Protein AF-A0A3D2SBG3-F1 (afdb_monomer_lite)

Sequence (73 aa):
MLPAMAVAQDKTISVYFEFGEATLTMEERMRLLFFVEDSLDKKQYNLQLKGYCDFIDSDAFNDSLSLQRAYGV

Structure (mmCIF, N/CA/C/O backbone):
data_AF-A0A3D2SBG3-F1
#
_entry.id   AF-A0A3D2SBG3-F1
#
loop_
_atom_site.group_PDB
_atom_site.id
_atom_site.type_symbol
_atom_site.label_atom_id
_atom_site.label_alt_id
_atom_site.label_comp_id
_atom_site.label_asym_id
_atom_site.label_entity_id
_atom_site.label_seq_id
_atom_site.pdbx_PDB_ins_code
_atom_site.Cartn_x
_atom_site.Cartn_y
_atom_site.Cartn_z
_atom_site.occupancy
_atom_site.B_iso_or_equiv
_atom_site.auth_seq_id
_atom_site.auth_comp_id
_atom_site.auth_asym_id
_atom_site.auth_atom_id
_atom_site.pdbx_PDB_model_num
ATOM 1 N N . MET A 1 1 ? -46.984 2.230 9.076 1.00 46.38 1 MET A N 1
ATOM 2 C CA . MET A 1 1 ? -45.626 2.707 8.738 1.00 46.38 1 MET A CA 1
ATOM 3 C C . MET A 1 1 ? -44.714 1.495 8.739 1.00 46.38 1 MET A C 1
ATOM 5 O O . MET A 1 1 ? -44.652 0.824 9.759 1.00 46.38 1 MET A O 1
ATOM 9 N N . LEU A 1 2 ? -44.120 1.149 7.597 1.00 45.22 2 LEU A N 1
ATOM 10 C CA . LEU A 1 2 ? -43.139 0.062 7.512 1.00 45.22 2 LEU A CA 1
ATOM 11 C C . LEU A 1 2 ? -41.793 0.572 8.057 1.00 45.22 2 LEU A C 1
ATOM 13 O O . LEU A 1 2 ? -41.463 1.731 7.796 1.00 45.22 2 LEU A O 1
ATOM 17 N N . PRO A 1 3 ? -41.033 -0.233 8.817 1.00 53.16 3 PRO A N 1
ATOM 18 C CA . PRO A 1 3 ? -39.717 0.174 9.286 1.00 53.16 3 PRO A CA 1
ATOM 19 C C . PRO A 1 3 ? -38.791 0.349 8.079 1.00 53.16 3 PRO A C 1
ATOM 21 O O . PRO A 1 3 ? -38.786 -0.481 7.168 1.00 53.16 3 PRO A O 1
ATOM 24 N N . ALA A 1 4 ? -38.017 1.435 8.063 1.00 57.56 4 ALA A N 1
ATOM 25 C CA . ALA A 1 4 ? -36.944 1.604 7.095 1.00 57.56 4 ALA A CA 1
ATOM 26 C C . ALA A 1 4 ? -35.960 0.438 7.277 1.00 57.56 4 ALA A C 1
ATOM 28 O O . ALA A 1 4 ? -35.353 0.301 8.340 1.00 57.56 4 ALA A O 1
ATOM 29 N N . MET A 1 5 ? -35.844 -0.436 6.274 1.00 52.91 5 MET A N 1
ATOM 30 C CA . MET A 1 5 ? -34.800 -1.456 6.259 1.00 52.91 5 MET A CA 1
ATOM 31 C C . MET A 1 5 ? -33.459 -0.721 6.251 1.00 52.91 5 MET A C 1
ATOM 33 O O . MET A 1 5 ? -33.127 -0.044 5.279 1.00 52.91 5 MET A O 1
ATOM 37 N N . ALA A 1 6 ? -32.715 -0.812 7.351 1.00 57.94 6 ALA A N 1
ATOM 38 C CA . ALA A 1 6 ? -31.343 -0.340 7.411 1.00 57.94 6 ALA A CA 1
ATOM 39 C C . ALA A 1 6 ? -30.513 -1.208 6.459 1.00 57.94 6 ALA A C 1
ATOM 41 O O . ALA A 1 6 ? -30.141 -2.333 6.789 1.00 57.94 6 ALA A O 1
ATOM 42 N N . VAL A 1 7 ? -30.278 -0.711 5.247 1.00 55.81 7 VAL A N 1
ATOM 43 C CA . VAL A 1 7 ? -29.282 -1.290 4.349 1.00 55.81 7 VAL A CA 1
ATOM 44 C C . VAL A 1 7 ? -27.932 -0.991 4.990 1.00 55.81 7 VAL A C 1
ATOM 46 O O . VAL A 1 7 ? -27.601 0.177 5.194 1.00 55.81 7 VAL A O 1
ATOM 49 N N . ALA A 1 8 ? -27.185 -2.026 5.375 1.00 60.38 8 ALA A N 1
ATOM 50 C CA . ALA A 1 8 ? -25.800 -1.853 5.790 1.00 60.38 8 ALA A CA 1
ATOM 51 C C . ALA A 1 8 ? -25.057 -1.191 4.620 1.00 60.38 8 ALA A C 1
ATOM 53 O O . ALA A 1 8 ? -24.950 -1.782 3.550 1.00 60.38 8 ALA A O 1
ATOM 54 N N . GLN A 1 9 ? -24.658 0.070 4.782 1.00 65.25 9 GLN A N 1
ATOM 55 C CA . GLN A 1 9 ? -23.910 0.779 3.752 1.00 65.25 9 GLN A CA 1
ATOM 56 C C . GLN A 1 9 ? -22.481 0.248 3.752 1.00 65.25 9 GLN A C 1
ATOM 58 O O . GLN A 1 9 ? -21.810 0.287 4.786 1.00 65.25 9 GLN A O 1
ATOM 63 N N . ASP A 1 10 ? -22.025 -0.237 2.600 1.00 74.81 10 ASP A N 1
ATOM 64 C CA . ASP A 1 10 ? -20.627 -0.599 2.402 1.00 74.81 10 ASP A CA 1
ATOM 65 C C . ASP A 1 10 ? -19.762 0.652 2.615 1.00 74.81 10 ASP A C 1
ATOM 67 O O . ASP A 1 10 ? -19.833 1.620 1.854 1.00 74.81 10 ASP A O 1
ATOM 71 N N . LYS A 1 11 ? -18.958 0.658 3.684 1.00 85.56 11 LYS A N 1
ATOM 72 C CA . LYS A 1 11 ? -17.997 1.735 3.938 1.00 85.56 11 LYS A CA 1
ATOM 73 C C . LYS A 1 11 ? -16.767 1.500 3.059 1.00 85.56 11 LYS A C 1
ATOM 75 O O . LYS A 1 11 ? -16.186 0.419 3.081 1.00 85.56 11 LYS A O 1
ATOM 80 N N . THR A 1 12 ? -16.359 2.510 2.293 1.00 90.19 12 THR A N 1
ATOM 81 C CA . THR A 1 12 ? -15.184 2.453 1.406 1.00 90.19 12 THR A CA 1
ATOM 82 C C . THR A 1 12 ? -14.282 3.657 1.651 1.00 90.19 12 THR A C 1
ATOM 84 O O . THR A 1 12 ? -14.772 4.766 1.859 1.00 90.19 12 THR A O 1
ATOM 87 N N . ILE A 1 13 ? -12.970 3.440 1.585 1.00 93.56 13 ILE A N 1
ATOM 88 C CA . ILE A 1 13 ? -11.946 4.485 1.605 1.00 93.56 13 ILE A CA 1
ATOM 89 C C . ILE A 1 13 ? -10.950 4.250 0.468 1.00 93.56 13 ILE A C 1
ATOM 91 O O . ILE A 1 13 ? -10.618 3.107 0.155 1.00 93.56 13 ILE A O 1
ATOM 95 N N . SER A 1 14 ? -10.460 5.341 -0.119 1.00 95.44 14 SER A N 1
ATOM 96 C CA . SER A 1 14 ? -9.290 5.333 -0.997 1.00 95.44 14 SER A CA 1
ATOM 97 C C . SER A 1 14 ? -8.116 5.973 -0.268 1.00 95.44 14 SER A C 1
ATOM 99 O O . SER A 1 14 ? -8.263 7.071 0.275 1.00 95.44 14 SER A O 1
ATOM 101 N N . VAL A 1 15 ? -6.973 5.292 -0.291 1.00 95.94 15 VAL A N 1
ATOM 102 C CA . VAL A 1 15 ? -5.683 5.803 0.183 1.00 95.94 15 VAL A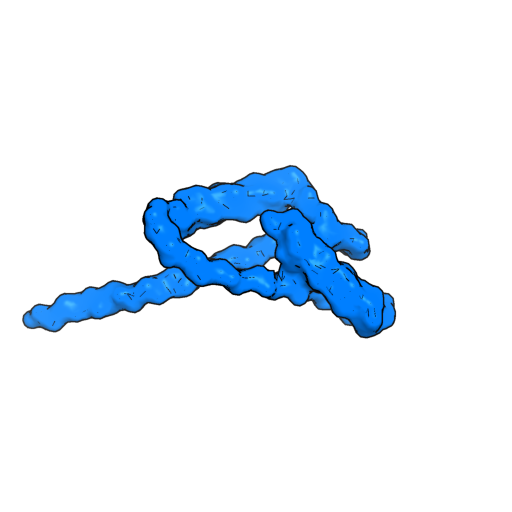 CA 1
ATOM 103 C C . VAL A 1 15 ? -4.730 5.945 -0.992 1.00 95.94 15 VAL A C 1
ATOM 105 O O . VAL A 1 15 ? -4.818 5.188 -1.963 1.00 95.94 15 VAL A O 1
ATOM 108 N N . TYR A 1 16 ? -3.843 6.925 -0.909 1.00 95.94 16 TYR A N 1
ATOM 109 C CA . TYR A 1 16 ? -2.940 7.276 -1.996 1.00 95.94 16 TYR A CA 1
ATOM 110 C C . TYR A 1 16 ? -1.485 6.980 -1.639 1.00 95.94 16 TYR A C 1
ATOM 112 O O . TYR A 1 16 ? -1.096 6.903 -0.475 1.00 95.94 16 TYR A O 1
ATOM 120 N N . PHE A 1 17 ? -0.684 6.797 -2.683 1.00 96.12 17 PHE A N 1
ATOM 121 C CA . PHE A 1 17 ? 0.746 6.541 -2.601 1.00 96.12 17 PHE A CA 1
ATOM 122 C C . PHE A 1 17 ? 1.468 7.566 -3.462 1.00 96.12 17 PHE A C 1
ATOM 124 O O . PHE A 1 17 ? 0.923 8.026 -4.469 1.00 96.12 17 PHE A O 1
ATOM 131 N N . GLU A 1 18 ? 2.704 7.874 -3.093 1.00 96.19 18 GLU A N 1
ATOM 132 C CA . GLU A 1 18 ? 3.591 8.652 -3.950 1.00 96.19 18 GLU A CA 1
ATOM 133 C C . GLU A 1 18 ? 3.943 7.873 -5.231 1.00 96.19 18 GLU A C 1
ATOM 135 O O . GLU A 1 18 ? 3.770 6.649 -5.329 1.00 96.19 18 GLU A O 1
ATOM 140 N N . PHE A 1 19 ? 4.417 8.595 -6.247 1.00 94.25 19 PHE A N 1
ATOM 141 C CA . PHE A 1 19 ? 4.758 8.007 -7.542 1.00 94.25 19 PHE A CA 1
ATOM 142 C C . PHE A 1 19 ? 5.821 6.906 -7.397 1.00 94.25 19 PHE A C 1
ATOM 144 O O . PHE A 1 19 ? 6.857 7.122 -6.777 1.00 94.25 19 PHE A O 1
ATOM 151 N N . GLY A 1 20 ? 5.558 5.726 -7.968 1.00 92.62 20 GLY A N 1
ATOM 152 C CA . GLY A 1 20 ? 6.451 4.563 -7.885 1.00 92.62 20 GLY A CA 1
ATOM 153 C C . GLY A 1 20 ? 6.563 3.913 -6.498 1.00 92.62 20 GLY A C 1
ATOM 154 O O . GLY A 1 20 ? 7.221 2.885 -6.365 1.00 92.62 20 GLY A O 1
ATOM 155 N N . GLU A 1 21 ? 5.906 4.459 -5.474 1.00 95.06 21 GLU A N 1
ATOM 156 C CA . GLU A 1 21 ? 6.028 3.981 -4.099 1.00 95.06 21 GLU A CA 1
ATOM 157 C C . GLU A 1 21 ? 4.902 3.014 -3.720 1.00 95.06 21 GLU A C 1
ATOM 159 O O . GLU A 1 21 ? 3.755 3.133 -4.171 1.00 95.06 21 GLU A O 1
ATOM 164 N N . ALA A 1 22 ? 5.230 2.063 -2.845 1.00 96.06 22 ALA A N 1
ATOM 165 C CA . ALA A 1 22 ? 4.282 1.106 -2.264 1.00 96.06 22 ALA A CA 1
ATOM 166 C C . ALA A 1 22 ? 4.024 1.339 -0.767 1.00 96.06 22 ALA A C 1
ATOM 168 O O . ALA A 1 22 ? 3.198 0.655 -0.166 1.00 96.06 22 ALA A O 1
ATOM 169 N N . THR A 1 23 ? 4.723 2.298 -0.157 1.00 95.69 23 THR A N 1
ATOM 170 C CA . THR A 1 23 ? 4.597 2.603 1.272 1.00 95.69 23 THR A CA 1
ATOM 171 C C . THR A 1 23 ? 3.670 3.795 1.467 1.00 95.69 23 THR A C 1
ATOM 173 O O . THR A 1 23 ? 3.832 4.822 0.811 1.00 95.69 23 THR A O 1
ATOM 176 N N . LEU A 1 24 ? 2.707 3.674 2.383 1.00 96.00 24 LEU A N 1
ATOM 177 C CA . LEU A 1 24 ? 1.857 4.800 2.763 1.00 96.00 24 LEU A CA 1
ATOM 178 C C . LEU A 1 24 ? 2.678 5.886 3.459 1.00 96.00 24 LEU A C 1
ATOM 180 O O . LEU A 1 24 ? 3.512 5.603 4.324 1.00 96.00 24 LEU A O 1
ATOM 184 N N . THR A 1 25 ? 2.371 7.142 3.147 1.00 96.62 25 THR A N 1
ATOM 185 C CA . THR A 1 25 ? 2.834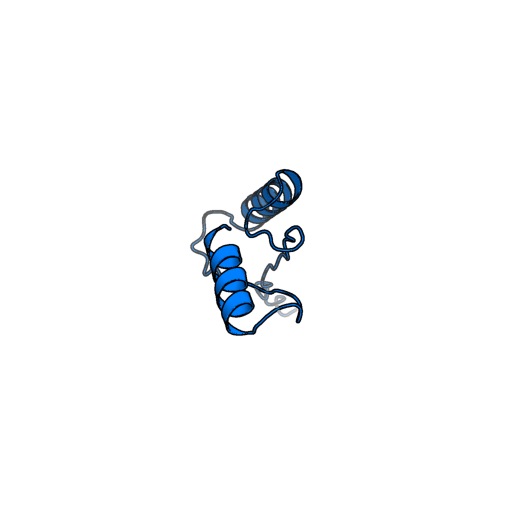 8.264 3.964 1.00 96.62 25 THR A CA 1
ATOM 186 C C . THR A 1 25 ? 2.202 8.183 5.357 1.00 96.62 25 THR A C 1
ATOM 188 O O . THR A 1 25 ? 1.174 7.531 5.567 1.00 96.62 25 THR A O 1
ATOM 191 N N . MET A 1 26 ? 2.800 8.864 6.339 1.00 96.69 26 MET A N 1
ATOM 192 C CA . MET A 1 26 ? 2.228 8.915 7.690 1.00 96.69 26 MET A CA 1
ATOM 193 C C . MET A 1 26 ? 0.804 9.492 7.679 1.00 96.69 26 MET A C 1
ATOM 195 O O . MET A 1 26 ? -0.061 9.015 8.407 1.00 96.69 26 MET A O 1
ATOM 199 N N . GLU A 1 27 ? 0.551 10.489 6.832 1.00 96.94 27 GLU A N 1
ATOM 200 C CA . GLU A 1 27 ? -0.763 11.112 6.688 1.00 96.94 27 GLU A CA 1
ATOM 201 C C . GLU A 1 27 ? -1.818 10.116 6.189 1.00 96.94 27 GLU A C 1
ATOM 203 O O . GLU A 1 27 ? -2.850 9.931 6.837 1.00 96.94 27 GLU A O 1
ATOM 208 N N . GLU A 1 28 ? -1.538 9.408 5.092 1.00 97.31 28 GLU A N 1
ATOM 209 C CA . GLU A 1 28 ? -2.468 8.426 4.523 1.00 97.31 28 GLU A CA 1
ATOM 210 C C . GLU A 1 28 ? -2.688 7.237 5.465 1.00 97.31 28 GLU A C 1
ATOM 212 O O . GLU A 1 28 ? -3.815 6.760 5.629 1.00 97.31 28 GLU A O 1
ATOM 217 N N . ARG A 1 29 ? -1.639 6.817 6.183 1.00 96.69 29 ARG A N 1
ATOM 218 C CA . ARG A 1 29 ? -1.745 5.802 7.235 1.00 96.69 29 ARG A CA 1
ATOM 219 C C . ARG A 1 29 ? -2.674 6.239 8.366 1.00 96.69 29 ARG A C 1
ATOM 221 O O . ARG A 1 29 ? -3.501 5.447 8.811 1.00 96.69 29 ARG A O 1
ATOM 228 N N . MET A 1 30 ? -2.566 7.484 8.827 1.00 96.81 30 MET A N 1
ATOM 229 C CA . MET A 1 30 ? -3.453 8.008 9.869 1.00 96.81 30 MET A CA 1
ATOM 230 C C . MET A 1 30 ? -4.906 8.078 9.389 1.00 96.81 30 MET A C 1
ATOM 232 O O . MET A 1 30 ? -5.805 7.673 10.124 1.00 96.81 30 MET A O 1
ATOM 236 N N . ARG A 1 31 ? -5.153 8.518 8.147 1.00 95.69 31 ARG A N 1
ATOM 237 C CA . ARG A 1 31 ? -6.505 8.540 7.557 1.00 95.69 31 ARG A CA 1
ATOM 238 C C . ARG A 1 31 ? -7.136 7.148 7.512 1.00 95.69 31 ARG A C 1
ATOM 240 O O . ARG A 1 31 ? -8.305 7.003 7.867 1.00 95.69 31 ARG A O 1
ATOM 247 N N . LEU A 1 32 ? -6.363 6.135 7.118 1.00 94.62 32 LEU A N 1
ATOM 248 C CA . LEU A 1 32 ? -6.814 4.746 7.117 1.00 94.62 32 LEU A CA 1
ATOM 249 C C . LEU A 1 32 ? -7.169 4.254 8.524 1.00 94.62 32 LEU A C 1
ATOM 251 O O . LEU A 1 32 ? -8.227 3.657 8.706 1.00 94.62 32 LEU A O 1
ATOM 255 N N . LEU A 1 33 ? -6.309 4.517 9.513 1.00 93.62 33 LEU A N 1
ATOM 256 C CA . LEU A 1 33 ? -6.542 4.095 10.896 1.00 93.62 33 LEU A CA 1
ATOM 257 C C . LEU A 1 33 ? -7.828 4.701 11.462 1.00 93.62 33 LEU A C 1
ATOM 259 O O . LEU A 1 33 ? -8.653 3.967 11.997 1.00 93.62 33 LEU A O 1
ATOM 263 N N . PHE A 1 34 ? -8.055 6.002 11.264 1.00 92.69 34 PHE A N 1
ATOM 264 C CA . PHE A 1 34 ? -9.296 6.643 11.703 1.00 92.69 34 PHE A CA 1
ATOM 265 C C . PHE A 1 34 ? -10.532 6.065 11.015 1.00 92.69 34 PHE A C 1
ATOM 267 O O . PHE A 1 34 ? -11.556 5.850 11.662 1.00 92.69 34 PHE A O 1
ATOM 274 N N . PHE A 1 35 ? -10.445 5.782 9.713 1.00 90.62 35 PHE A N 1
ATOM 275 C CA . PHE A 1 35 ? -11.538 5.129 9.000 1.00 90.62 35 PHE A CA 1
ATOM 276 C C . PHE A 1 35 ? -11.829 3.740 9.569 1.00 90.62 35 PHE A C 1
ATOM 278 O O . PHE A 1 35 ? -12.992 3.402 9.773 1.00 90.62 35 PHE A O 1
ATOM 285 N N . VAL A 1 36 ? -10.795 2.944 9.842 1.00 89.25 36 VAL A N 1
ATOM 286 C CA . VAL A 1 36 ? -10.930 1.610 10.434 1.00 89.25 36 VAL A CA 1
ATOM 287 C C . VAL A 1 36 ? -11.559 1.689 11.825 1.00 89.25 36 VAL A C 1
ATOM 289 O O . VAL A 1 36 ? -12.489 0.936 12.099 1.00 89.25 36 VAL A O 1
ATOM 292 N N . GLU A 1 37 ? -11.124 2.618 12.675 1.00 88.44 37 GLU A N 1
ATOM 293 C CA . GLU A 1 37 ? -11.685 2.806 14.019 1.00 88.44 37 GLU A CA 1
ATOM 294 C C . GLU A 1 37 ? -13.160 3.245 13.995 1.00 88.44 37 GLU A C 1
ATOM 296 O O . GLU A 1 37 ? -13.958 2.722 14.769 1.00 88.44 37 GLU A O 1
ATOM 301 N N . ASP A 1 38 ? -13.553 4.139 13.081 1.00 85.50 38 ASP A N 1
ATOM 302 C CA . ASP A 1 38 ? -14.957 4.555 12.899 1.00 85.50 38 ASP A CA 1
ATOM 303 C C . ASP 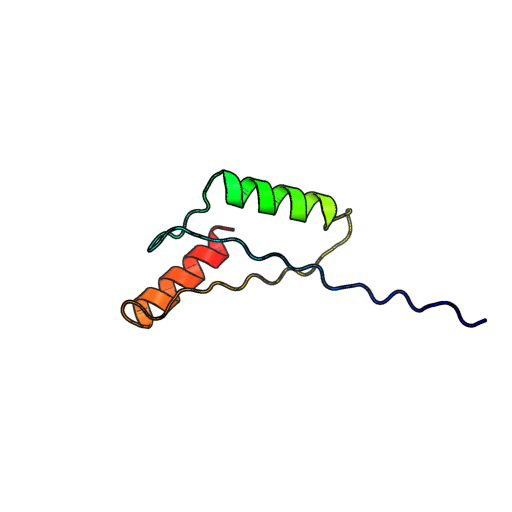A 1 38 ? -15.829 3.456 12.258 1.00 85.50 38 ASP A C 1
ATOM 305 O O . ASP A 1 38 ? -17.048 3.378 12.446 1.00 85.50 38 ASP A O 1
ATOM 309 N N . SER A 1 39 ? -15.219 2.605 11.434 1.00 79.88 39 SER A N 1
ATOM 310 C CA . SER A 1 39 ? -15.939 1.635 10.607 1.00 79.88 39 SER A CA 1
ATOM 311 C C . SER A 1 39 ? -16.087 0.271 11.254 1.00 79.88 39 SER A C 1
ATOM 313 O O . SER A 1 39 ? -17.104 -0.391 11.025 1.00 79.88 39 SER A O 1
ATOM 315 N N . LEU A 1 40 ? -15.096 -0.154 12.038 1.00 74.31 40 LEU A N 1
ATOM 316 C CA . LEU A 1 40 ? -14.986 -1.515 12.543 1.00 74.31 40 LEU A CA 1
ATOM 317 C C . LEU A 1 40 ? -15.359 -1.598 14.030 1.00 74.31 40 LEU A C 1
ATOM 319 O O . LEU A 1 40 ? -14.532 -1.858 14.901 1.00 74.31 40 LEU A O 1
AT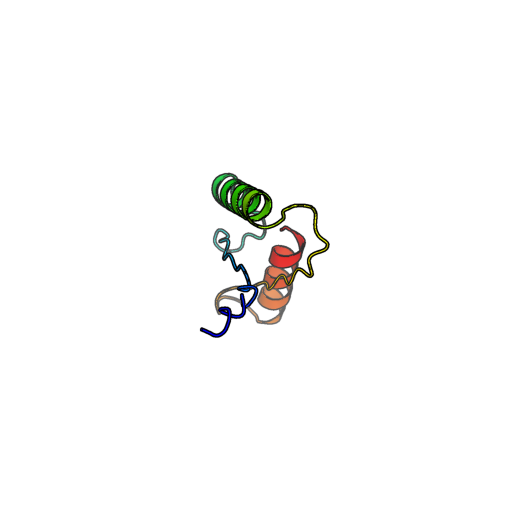OM 323 N N . ASP A 1 41 ? -16.643 -1.423 14.327 1.00 68.06 41 ASP A N 1
ATOM 324 C CA . ASP A 1 41 ? -17.186 -1.573 15.676 1.00 68.06 41 ASP A CA 1
ATOM 325 C C . ASP A 1 41 ? -17.382 -3.065 16.015 1.00 68.06 41 ASP A C 1
ATOM 327 O O . ASP A 1 41 ? -18.420 -3.643 15.702 1.00 68.06 41 ASP A O 1
ATOM 331 N N . LYS A 1 42 ? -16.343 -3.711 16.578 1.00 59.56 42 LYS A N 1
ATOM 332 C CA . LYS A 1 42 ? -16.246 -5.071 17.197 1.00 59.56 42 LYS A CA 1
ATOM 333 C C . LYS A 1 42 ? -16.929 -6.276 16.516 1.00 59.56 42 LYS A C 1
ATOM 335 O O . LYS A 1 42 ? -16.883 -7.385 17.051 1.00 59.56 42 LYS A O 1
ATOM 340 N N . LYS A 1 43 ? -17.554 -6.107 15.358 1.00 70.06 43 LYS A N 1
ATOM 341 C CA . LYS A 1 43 ? -18.177 -7.162 14.561 1.00 70.06 43 LYS A CA 1
ATOM 342 C C . LYS A 1 43 ? -17.156 -7.758 13.601 1.00 70.06 43 LYS A C 1
ATOM 344 O O . LYS A 1 43 ? -16.084 -7.210 13.373 1.00 70.06 43 LYS A O 1
ATOM 349 N N . GLN A 1 44 ? -17.486 -8.922 13.062 1.00 67.94 44 GLN A N 1
ATOM 350 C CA . GLN A 1 44 ? -16.683 -9.564 12.034 1.00 67.94 44 GLN A CA 1
ATOM 351 C C . GLN A 1 44 ? -16.965 -8.869 10.696 1.00 67.94 44 GLN A C 1
ATOM 353 O O . GLN A 1 44 ? -18.118 -8.809 10.269 1.00 67.94 44 GLN A O 1
ATOM 358 N N . TYR A 1 45 ? -15.928 -8.329 10.057 1.00 75.69 45 TYR A N 1
ATOM 359 C CA . TYR A 1 45 ? -16.028 -7.645 8.768 1.00 75.69 45 TYR A CA 1
ATOM 360 C C . TYR A 1 45 ? -15.328 -8.458 7.685 1.00 75.69 45 TYR A C 1
ATOM 362 O O . TYR A 1 45 ? -14.274 -9.044 7.924 1.00 75.69 45 TYR A O 1
ATOM 370 N N . ASN A 1 46 ? -15.902 -8.451 6.484 1.00 82.62 46 ASN A N 1
ATOM 371 C CA . ASN A 1 46 ? -15.202 -8.876 5.280 1.00 82.62 46 ASN A CA 1
ATOM 372 C C . ASN A 1 46 ? -14.585 -7.631 4.645 1.00 82.62 46 ASN A C 1
ATOM 374 O O . ASN A 1 46 ? -15.308 -6.717 4.255 1.00 82.62 46 ASN A O 1
ATOM 378 N N . LEU A 1 47 ? -13.258 -7.591 4.571 1.00 85.25 47 LEU A N 1
ATOM 379 C CA . LEU A 1 47 ? -12.517 -6.492 3.961 1.00 85.25 47 LEU A CA 1
ATOM 380 C C . LEU A 1 47 ? -12.060 -6.903 2.562 1.00 85.25 47 LEU A C 1
ATOM 382 O O . LEU A 1 47 ? -11.586 -8.021 2.361 1.00 85.25 47 LEU A O 1
ATOM 386 N N . GLN A 1 48 ? -12.186 -5.990 1.603 1.00 90.44 48 GLN A N 1
ATOM 387 C CA . GLN A 1 48 ? -11.629 -6.144 0.265 1.00 90.44 48 GLN A CA 1
ATOM 388 C C . GLN A 1 48 ? -10.640 -5.011 0.010 1.00 90.44 48 GLN A C 1
ATOM 390 O O . GLN A 1 48 ? -11.023 -3.844 -0.005 1.00 90.44 48 GLN A O 1
ATOM 395 N N . LEU A 1 49 ? -9.379 -5.368 -0.225 1.00 92.81 49 LEU A N 1
ATOM 396 C CA . LEU A 1 49 ? -8.334 -4.433 -0.626 1.00 92.81 49 LEU A CA 1
ATOM 397 C C . LEU A 1 49 ? -8.103 -4.562 -2.132 1.00 92.81 49 LEU A C 1
ATOM 399 O O . LEU A 1 49 ? -8.039 -5.672 -2.662 1.00 92.81 49 LEU A O 1
ATOM 403 N N . LYS A 1 50 ? -8.008 -3.425 -2.824 1.00 94.94 50 LYS A N 1
ATOM 404 C CA . LYS A 1 50 ? -7.724 -3.358 -4.262 1.00 94.94 50 LYS A CA 1
ATOM 405 C C . LYS A 1 50 ? -6.593 -2.368 -4.490 1.00 94.94 50 LYS A C 1
ATOM 407 O O . LYS A 1 50 ? -6.719 -1.201 -4.130 1.00 94.94 50 LYS A O 1
ATOM 412 N N . GLY A 1 51 ? -5.500 -2.850 -5.069 1.00 94.69 51 GLY A N 1
ATOM 413 C CA . GLY A 1 51 ? -4.372 -2.018 -5.462 1.00 94.69 51 GLY A CA 1
ATOM 414 C C . GLY A 1 51 ? -4.565 -1.456 -6.864 1.00 94.69 51 GLY A C 1
ATOM 415 O O . GLY A 1 51 ? -5.056 -2.153 -7.748 1.00 94.69 51 GLY A O 1
ATOM 416 N N . TYR A 1 52 ? -4.148 -0.209 -7.064 1.00 94.81 52 TYR A N 1
ATOM 417 C CA . TYR A 1 52 ? -4.175 0.466 -8.359 1.00 94.81 52 TYR A CA 1
ATOM 418 C C . TYR A 1 52 ? -2.873 1.249 -8.576 1.00 94.81 52 TYR A C 1
ATOM 420 O O . TYR A 1 52 ? -2.194 1.655 -7.626 1.00 94.81 52 TYR A O 1
ATOM 428 N N . CYS A 1 53 ? -2.534 1.465 -9.840 1.00 94.69 53 CYS A N 1
ATOM 429 C CA . CYS A 1 53 ? -1.464 2.342 -10.309 1.00 94.69 53 CYS A CA 1
ATOM 430 C C . CYS A 1 53 ? -1.915 3.017 -11.612 1.00 94.69 53 CYS A C 1
ATOM 432 O O . CYS A 1 53 ? -3.005 2.729 -12.116 1.00 94.69 53 CYS A O 1
ATOM 434 N N . ASP A 1 54 ? -1.132 3.981 -12.089 1.00 92.69 54 ASP A N 1
ATOM 435 C CA . ASP A 1 54 ? -1.376 4.598 -13.387 1.00 92.69 54 ASP A CA 1
ATOM 436 C C . ASP A 1 54 ? -0.856 3.696 -14.525 1.00 92.69 54 ASP A C 1
ATOM 438 O O . ASP A 1 54 ? -0.502 2.539 -14.316 1.00 92.69 54 ASP A O 1
ATOM 442 N N . PHE A 1 55 ? -0.890 4.202 -15.756 1.00 93.19 55 PHE A N 1
ATOM 443 C CA . PHE A 1 55 ? -0.477 3.458 -16.949 1.00 93.19 55 PHE A CA 1
ATOM 444 C C . PHE A 1 55 ? 1.016 3.627 -17.281 1.00 93.19 55 PHE A C 1
ATOM 446 O O . PHE A 1 55 ? 1.441 3.231 -18.366 1.00 93.19 55 PHE A O 1
ATOM 453 N N . ILE A 1 56 ? 1.797 4.280 -16.415 1.00 95.00 56 ILE A N 1
ATOM 454 C CA . ILE A 1 56 ? 3.228 4.496 -16.641 1.00 95.00 56 ILE A CA 1
ATOM 455 C C . ILE A 1 56 ? 3.980 3.195 -16.337 1.00 95.00 56 ILE A C 1
ATOM 457 O O . ILE A 1 56 ? 3.592 2.461 -15.440 1.00 95.00 56 ILE A O 1
ATOM 461 N N . ASP A 1 57 ? 5.050 2.915 -17.085 1.00 93.88 57 ASP A N 1
ATOM 462 C CA . ASP A 1 57 ? 5.825 1.663 -17.046 1.00 93.88 57 ASP A CA 1
ATOM 463 C C . ASP A 1 57 ? 5.085 0.420 -17.582 1.00 93.88 57 ASP A C 1
ATOM 465 O O . ASP A 1 57 ? 4.037 0.499 -18.219 1.00 93.88 57 ASP A O 1
ATOM 469 N N . SER A 1 58 ? 5.722 -0.748 -17.463 1.00 95.88 58 SER A N 1
ATOM 470 C CA . SER A 1 58 ? 5.202 -2.007 -18.006 1.00 95.88 58 SER A CA 1
ATOM 471 C C . SER A 1 58 ? 4.080 -2.589 -17.148 1.00 95.88 58 SER A C 1
ATOM 473 O O . SER A 1 58 ? 4.170 -2.546 -15.921 1.00 95.88 58 SER A O 1
ATOM 475 N N . ASP A 1 59 ? 3.133 -3.287 -17.776 1.00 96.06 59 ASP A N 1
ATOM 476 C CA . ASP A 1 59 ? 2.056 -4.009 -17.083 1.00 96.06 59 ASP A CA 1
ATOM 477 C C . ASP A 1 59 ? 2.580 -4.917 -15.960 1.00 96.06 59 ASP A C 1
ATOM 479 O O . ASP A 1 59 ? 2.091 -4.858 -14.840 1.00 96.06 59 ASP 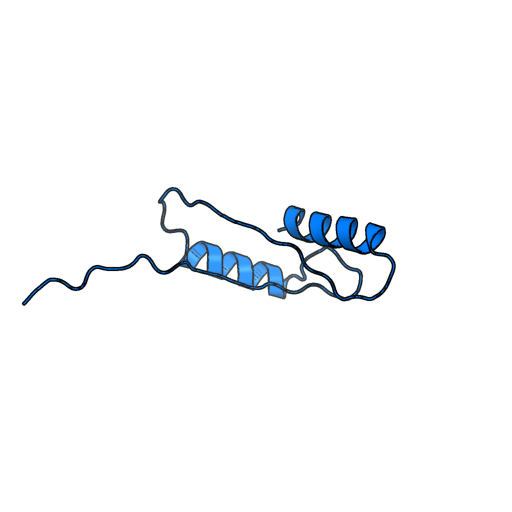A O 1
ATOM 483 N N . ALA A 1 60 ? 3.651 -5.684 -16.205 1.00 96.38 60 ALA A N 1
ATOM 484 C CA . ALA A 1 60 ? 4.228 -6.580 -15.197 1.00 96.38 60 ALA A CA 1
ATOM 485 C C . ALA A 1 60 ? 4.764 -5.838 -13.956 1.00 96.38 60 ALA A C 1
ATOM 487 O O . ALA A 1 60 ? 4.678 -6.339 -12.833 1.00 96.38 60 ALA A O 1
ATOM 488 N N . PHE A 1 61 ? 5.322 -4.641 -14.153 1.00 95.44 61 PHE A N 1
ATOM 489 C CA . PHE A 1 61 ? 5.756 -3.779 -13.055 1.00 95.44 61 PHE A CA 1
ATOM 490 C C . PHE A 1 61 ? 4.547 -3.251 -12.274 1.00 95.44 61 PHE A C 1
ATOM 492 O O . PHE A 1 61 ? 4.520 -3.343 -11.049 1.00 95.44 61 PHE A O 1
ATOM 499 N N . ASN A 1 62 ? 3.524 -2.783 -12.984 1.00 96.44 62 ASN A N 1
ATOM 500 C CA . ASN A 1 62 ? 2.291 -2.242 -12.418 1.00 96.44 62 ASN A CA 1
ATOM 501 C C . ASN A 1 62 ? 1.448 -3.290 -11.673 1.00 96.44 62 ASN A C 1
ATOM 503 O O . ASN A 1 62 ? 0.915 -3.011 -10.594 1.00 96.44 62 ASN A O 1
ATOM 507 N N . ASP A 1 63 ? 1.402 -4.524 -12.167 1.00 96.19 63 ASP A N 1
ATOM 508 C CA . ASP A 1 63 ? 0.801 -5.669 -11.481 1.00 96.19 63 ASP A CA 1
ATOM 509 C C . ASP A 1 63 ? 1.517 -5.946 -10.151 1.00 96.19 63 ASP A C 1
ATOM 511 O O . ASP A 1 63 ? 0.881 -6.107 -9.108 1.00 96.19 63 ASP A O 1
ATOM 515 N N . SER A 1 64 ? 2.854 -5.930 -10.155 1.00 96.56 64 SER A N 1
ATOM 516 C CA . SER A 1 64 ? 3.642 -6.092 -8.930 1.00 96.56 64 SER A CA 1
ATOM 517 C C . SER A 1 64 ? 3.438 -4.924 -7.961 1.00 96.56 64 SER A C 1
ATOM 519 O O . SER A 1 64 ? 3.239 -5.146 -6.766 1.00 96.56 64 SER A O 1
ATOM 521 N N . LEU A 1 65 ? 3.472 -3.682 -8.451 1.00 96.56 65 LEU A N 1
ATOM 522 C CA . LEU A 1 65 ? 3.348 -2.477 -7.629 1.00 96.56 65 LEU A CA 1
ATOM 523 C C . LEU A 1 65 ? 1.959 -2.373 -6.988 1.00 96.56 65 LEU A C 1
ATOM 525 O O . LEU A 1 65 ? 1.839 -2.108 -5.792 1.00 96.56 65 LEU A O 1
ATOM 529 N N . SER A 1 66 ? 0.899 -2.615 -7.759 1.00 96.62 66 SER A N 1
ATOM 530 C CA . SER A 1 66 ? -0.474 -2.615 -7.248 1.00 96.62 66 SER A CA 1
ATOM 531 C C . SER A 1 66 ? -0.688 -3.700 -6.187 1.00 96.62 66 SER A C 1
ATOM 533 O O . SER A 1 66 ? -1.297 -3.430 -5.149 1.00 96.62 66 SER A O 1
ATOM 535 N N . LEU A 1 67 ? -0.124 -4.895 -6.381 1.00 96.38 67 LEU A N 1
ATOM 536 C CA . LEU A 1 67 ? -0.183 -5.968 -5.392 1.00 96.38 67 LEU A CA 1
ATOM 537 C C . LEU A 1 67 ? 0.589 -5.617 -4.111 1.00 96.38 67 LEU A C 1
ATOM 539 O O . LEU A 1 67 ? 0.078 -5.816 -3.009 1.00 96.38 67 LEU A O 1
ATOM 543 N N . GLN A 1 68 ? 1.790 -5.047 -4.240 1.00 96.44 68 GLN A N 1
ATOM 544 C CA . GLN A 1 68 ? 2.581 -4.576 -3.098 1.00 96.44 68 GLN A CA 1
ATOM 545 C C . GLN A 1 68 ? 1.841 -3.505 -2.294 1.00 96.44 68 GLN A C 1
ATOM 547 O O . GLN A 1 68 ? 1.808 -3.585 -1.069 1.00 96.44 68 GLN A O 1
ATOM 552 N N . ARG A 1 69 ? 1.188 -2.551 -2.968 1.00 96.38 69 ARG A N 1
ATOM 553 C CA . ARG A 1 69 ? 0.344 -1.535 -2.323 1.00 96.38 69 ARG A CA 1
ATOM 554 C C . ARG A 1 69 ? -0.804 -2.160 -1.542 1.00 96.38 69 ARG A C 1
ATOM 556 O O . ARG A 1 69 ? -1.041 -1.770 -0.408 1.00 96.38 69 ARG A O 1
ATOM 563 N N . ALA A 1 70 ? -1.492 -3.143 -2.121 1.00 95.12 70 ALA A N 1
ATOM 564 C CA . ALA A 1 70 ? -2.586 -3.826 -1.437 1.00 95.12 70 ALA A CA 1
ATOM 565 C C . ALA A 1 70 ? -2.112 -4.624 -0.209 1.00 95.12 70 ALA A C 1
ATOM 567 O O . ALA A 1 70 ? -2.831 -4.674 0.781 1.00 95.12 70 ALA A O 1
ATOM 568 N N . TYR A 1 71 ? -0.918 -5.227 -0.254 1.00 92.38 71 TYR A N 1
ATOM 569 C CA . TYR A 1 71 ? -0.340 -5.950 0.887 1.00 92.38 71 TYR A CA 1
ATOM 570 C C . TYR A 1 71 ? 0.293 -5.049 1.954 1.00 92.38 71 TYR A C 1
ATOM 572 O O . TYR A 1 71 ? 0.432 -5.480 3.096 1.00 92.38 71 TYR A O 1
ATOM 580 N N . GLY A 1 72 ? 0.724 -3.840 1.587 1.00 88.00 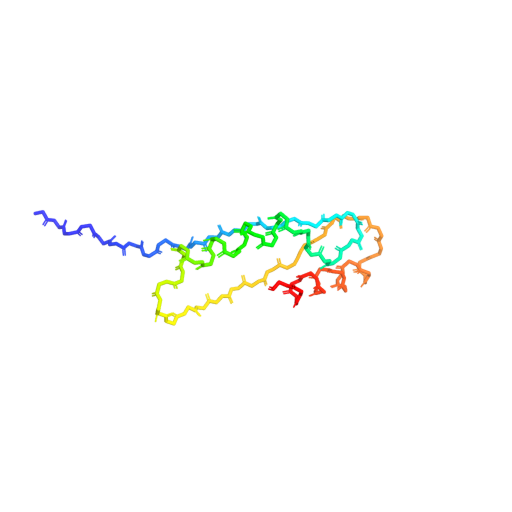72 GLY A N 1
ATOM 581 C CA . GLY A 1 72 ? 1.343 -2.877 2.503 1.00 88.00 72 GLY A CA 1
ATOM 582 C C . GLY A 1 72 ? 0.352 -2.087 3.366 1.00 88.00 72 GLY A C 1
ATOM 583 O O . GLY A 1 72 ? 0.783 -1.346 4.254 1.00 88.00 72 GLY A O 1
ATOM 584 N N . VAL A 1 73 ? -0.946 -2.231 3.087 1.00 86.25 73 VAL A N 1
ATOM 585 C CA . VAL A 1 73 ? -2.085 -1.637 3.808 1.00 86.25 73 VAL A CA 1
ATOM 586 C C . VAL A 1 73 ? -2.483 -2.526 4.980 1.00 86.25 73 VAL A C 1
ATOM 588 O O . VAL A 1 73 ? -2.571 -1.982 6.105 1.00 86.25 73 VAL A O 1
#

Radius of gyration: 16.19 Å; chains: 1; bounding box: 52×21×35 Å

Secondary structure (DSSP, 8-state):
------------------TT--SPPHHHHHHHHHHHHHH--SS-----------S-S-HHHHHHHHHHHHH--

Foldseek 3Di:
DDDDPPDPDDDDDDADDPPPDLAGDPVSVVVVVVSCVVPPDPDDDDDDFWFADDPPDDPVSRVVSRVSNSVND

pLDDT: mean 86.54, std 14.37, range [45.22, 97.31]